Protein AF-A0A699VLS6-F1 (afdb_monomer)

Nearest PDB structures (foldseek):
  6puw-assembly1_A-2  TM=7.750E-01  e=5.965E-03  Saccharolobus solfataricus P2
  8fnp-assembly1_G  TM=4.103E-01  e=1.609E-04  Homo sapiens
  8w2r-assembly1_I  TM=4.422E-01  e=8.072E-04  Human immunodeficiency virus 1
  8fnj-assembly1_G  TM=3.842E-01  e=4.517E-04  Homo sapiens
  2x6n-assembly2_E  TM=6.188E-01  e=4.701E-02  Human spumaretrovirus

Organism: Tanacetum cinerariifolium (NCBI:txid118510)

Foldseek 3Di:
DDPDDPDDAQEDEDEPDVVCVDPVNVVVCVVSNHHYHYDDPPPCVVCVVVVVVVVVVVVVCVVDVDPCVLDDDFQFKKFADDPDPPPDDPDDDGFIWGFHAADPVDRWTFIQGPVVRDTDTHPRMDTDPVVD

Solvent-accessible surface area (backbone atoms only — not comparable to full-atom values): 8336 Å² total; per-residue (Å²): 135,84,83,80,66,98,59,85,74,52,69,48,77,45,64,69,51,70,88,74,69,38,73,69,60,49,53,50,29,59,74,74,61,29,47,79,45,68,46,67,85,91,48,62,79,78,47,44,63,60,53,50,52,51,49,52,53,52,52,47,53,65,74,46,72,72,87,55,90,86,68,75,62,75,65,38,48,27,33,50,64,75,87,66,90,79,75,58,88,92,65,76,85,67,56,54,24,32,32,71,45,69,43,95,90,51,92,25,35,29,28,38,32,68,85,82,72,41,79,45,76,46,68,54,63,47,71,56,76,89,79,116

Structure (mmCIF, N/CA/C/O backbone):
data_AF-A0A699VLS6-F1
#
_entry.id   AF-A0A699VLS6-F1
#
loop_
_atom_site.group_PDB
_atom_site.id
_atom_site.type_symbol
_atom_site.label_atom_id
_atom_site.label_alt_id
_atom_site.label_comp_id
_atom_site.label_asym_id
_atom_site.label_entity_id
_atom_site.label_seq_id
_atom_site.pdbx_PDB_ins_code
_atom_site.Cartn_x
_atom_site.Cartn_y
_atom_site.Cartn_z
_atom_site.occupancy
_atom_site.B_iso_or_equiv
_atom_site.auth_seq_id
_atom_site.auth_comp_id
_atom_site.auth_asym_id
_atom_site.auth_atom_id
_atom_site.pdbx_PDB_model_num
ATOM 1 N N . ILE A 1 1 ? 1.739 5.771 0.222 1.00 38.22 1 ILE A N 1
ATOM 2 C CA . ILE A 1 1 ? 2.858 6.351 -0.562 1.00 38.22 1 ILE A CA 1
ATOM 3 C C . ILE A 1 1 ? 2.393 6.474 -2.006 1.00 38.22 1 ILE A C 1
ATOM 5 O O . ILE A 1 1 ? 2.423 5.492 -2.736 1.00 38.22 1 ILE A O 1
ATOM 9 N N . THR A 1 2 ? 1.893 7.641 -2.402 1.00 38.22 2 THR A N 1
ATOM 10 C CA . THR A 1 2 ? 1.587 7.920 -3.811 1.00 38.22 2 THR A CA 1
ATOM 11 C C . THR A 1 2 ? 2.861 8.462 -4.439 1.00 38.22 2 THR A C 1
ATOM 13 O O . THR A 1 2 ? 3.296 9.560 -4.101 1.00 38.22 2 THR A O 1
ATOM 16 N N . VAL A 1 3 ? 3.514 7.674 -5.292 1.00 55.88 3 VAL A N 1
ATOM 17 C CA . VAL A 1 3 ? 4.697 8.141 -6.022 1.00 55.88 3 VAL A CA 1
ATOM 18 C C . VAL A 1 3 ? 4.205 8.979 -7.196 1.00 55.88 3 VAL A C 1
ATOM 20 O O . VAL A 1 3 ? 3.784 8.441 -8.217 1.00 55.88 3 VAL A O 1
ATOM 23 N N . LEU A 1 4 ? 4.218 10.302 -7.035 1.00 69.56 4 LEU A N 1
ATOM 24 C CA . LEU A 1 4 ? 3.971 11.223 -8.138 1.00 69.56 4 LEU A CA 1
ATOM 25 C C . LEU A 1 4 ? 5.212 11.244 -9.028 1.00 69.56 4 LEU A C 1
ATOM 27 O O . LEU A 1 4 ? 6.265 11.756 -8.647 1.00 69.56 4 LEU A O 1
ATOM 31 N N . LEU A 1 5 ? 5.094 10.647 -10.208 1.00 73.44 5 LEU A N 1
ATOM 32 C CA . LEU A 1 5 ? 6.136 10.724 -11.217 1.00 73.44 5 LEU A CA 1
ATOM 33 C C . LEU A 1 5 ? 6.050 12.087 -11.899 1.00 73.44 5 LEU A C 1
ATOM 35 O O . LEU A 1 5 ? 4.976 12.539 -12.282 1.00 73.44 5 LEU A O 1
ATOM 39 N N . GLN A 1 6 ? 7.198 12.744 -12.049 1.00 81.31 6 GLN A N 1
ATOM 40 C CA . GLN A 1 6 ? 7.295 14.054 -12.704 1.00 81.31 6 GLN A CA 1
ATOM 41 C C . GLN A 1 6 ? 6.989 13.990 -14.208 1.00 81.31 6 GLN A C 1
ATOM 43 O O . GLN A 1 6 ? 6.815 15.020 -14.853 1.00 81.31 6 GLN A O 1
ATOM 48 N N . SER A 1 7 ? 6.936 12.785 -14.772 1.00 82.12 7 SER A N 1
ATOM 49 C CA . SER A 1 7 ? 6.636 12.524 -16.170 1.00 82.12 7 SER A CA 1
ATOM 50 C C . SER A 1 7 ? 5.766 11.272 -16.307 1.00 82.12 7 SER A C 1
ATOM 52 O O . SER A 1 7 ? 5.846 10.367 -15.468 1.00 82.12 7 SER A O 1
ATOM 54 N N . PRO A 1 8 ? 4.925 11.201 -17.356 1.00 85.31 8 PRO A N 1
ATOM 55 C CA . PRO A 1 8 ? 4.153 10.001 -17.640 1.00 85.31 8 PRO A CA 1
ATOM 56 C C . PRO A 1 8 ? 5.091 8.823 -17.928 1.00 85.31 8 PRO A C 1
ATOM 58 O O . PRO A 1 8 ? 6.101 8.959 -18.622 1.00 85.31 8 PRO A O 1
ATOM 61 N N . VAL A 1 9 ? 4.748 7.647 -17.400 1.00 87.00 9 VAL A N 1
ATOM 62 C CA . VAL A 1 9 ? 5.460 6.404 -17.716 1.00 87.00 9 VAL A CA 1
ATOM 63 C C . VAL A 1 9 ? 5.044 5.957 -19.105 1.00 87.00 9 VAL A C 1
ATOM 65 O O . VAL A 1 9 ? 3.874 5.695 -19.338 1.00 87.00 9 VAL A O 1
ATOM 68 N N . ILE A 1 10 ? 6.008 5.850 -20.016 1.00 90.81 10 ILE A N 1
ATOM 69 C CA . ILE A 1 10 ? 5.753 5.447 -21.408 1.00 90.81 10 ILE A CA 1
ATOM 70 C C . ILE A 1 10 ? 6.139 3.979 -21.625 1.00 90.81 10 ILE A C 1
ATOM 72 O O . ILE A 1 10 ? 5.502 3.266 -22.394 1.00 90.81 10 ILE A O 1
ATOM 76 N N . ILE A 1 11 ? 7.190 3.510 -20.945 1.00 90.88 11 ILE A N 1
ATOM 77 C CA . ILE A 1 11 ? 7.734 2.162 -21.115 1.00 90.88 11 ILE A CA 1
ATOM 78 C C . ILE A 1 11 ? 8.009 1.555 -19.745 1.00 90.88 11 ILE A C 1
ATOM 80 O O . ILE A 1 11 ? 8.729 2.145 -18.937 1.00 90.88 11 ILE A O 1
ATOM 84 N N . ILE A 1 12 ? 7.499 0.347 -19.520 1.00 89.50 12 ILE A N 1
ATOM 85 C CA . ILE A 1 12 ? 7.863 -0.491 -18.376 1.00 89.50 12 ILE A CA 1
ATOM 86 C C . ILE A 1 12 ? 8.651 -1.684 -18.903 1.00 89.50 12 ILE A C 1
ATOM 88 O O . ILE A 1 12 ? 8.203 -2.386 -19.808 1.00 89.50 12 ILE A O 1
ATOM 92 N N . ARG A 1 13 ? 9.833 -1.9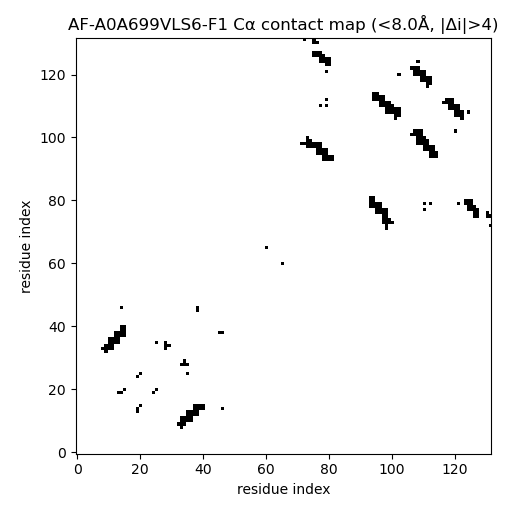17 -18.327 1.00 88.31 13 ARG A N 1
ATOM 93 C CA . ARG A 1 13 ? 10.622 -3.124 -18.579 1.00 88.31 13 ARG A CA 1
ATOM 94 C C . ARG A 1 13 ? 10.580 -4.019 -17.353 1.00 88.31 13 ARG A C 1
ATOM 96 O O . ARG A 1 13 ? 10.956 -3.564 -16.276 1.00 88.31 13 ARG A O 1
ATOM 103 N N . THR A 1 14 ? 10.152 -5.262 -17.524 1.00 87.38 14 THR A N 1
ATOM 104 C CA . THR A 1 14 ? 10.218 -6.286 -16.473 1.00 87.38 14 THR A CA 1
ATOM 105 C C . THR A 1 14 ? 11.125 -7.417 -16.916 1.00 87.38 14 THR A C 1
ATOM 107 O O . THR A 1 14 ? 11.447 -7.556 -18.101 1.00 87.38 14 THR A O 1
ATOM 110 N N . ASP A 1 15 ? 11.514 -8.253 -15.964 1.00 84.62 15 ASP A N 1
ATOM 111 C CA . ASP A 1 15 ? 12.061 -9.548 -16.319 1.00 84.62 15 ASP A CA 1
ATOM 112 C C . ASP A 1 15 ? 10.962 -10.466 -16.888 1.00 84.62 15 ASP A C 1
ATOM 114 O O . ASP A 1 15 ? 9.797 -10.079 -17.046 1.00 84.62 15 ASP A O 1
ATOM 118 N N . ASN A 1 16 ? 11.350 -11.688 -17.247 1.00 83.12 16 ASN A N 1
ATOM 119 C CA . ASN A 1 16 ? 10.439 -12.680 -17.809 1.00 83.12 16 ASN A CA 1
ATOM 120 C C . ASN A 1 16 ? 9.690 -13.493 -16.730 1.00 83.12 16 ASN A C 1
ATOM 122 O O . ASN A 1 16 ? 9.234 -14.606 -17.034 1.00 83.12 16 ASN A O 1
ATOM 126 N N . GLY A 1 17 ? 9.615 -12.978 -15.494 1.00 82.06 17 GLY A N 1
ATOM 127 C CA . GLY A 1 17 ? 8.884 -13.573 -14.378 1.00 82.06 17 GLY A CA 1
ATOM 128 C C . GLY A 1 17 ? 7.418 -13.817 -14.730 1.00 82.06 17 GLY A C 1
ATOM 129 O O . GLY A 1 17 ? 6.790 -13.056 -15.472 1.00 82.06 17 GLY A O 1
ATOM 130 N N . THR A 1 18 ? 6.863 -14.930 -14.256 1.00 86.81 18 THR A N 1
ATOM 131 C CA . THR A 1 18 ? 5.485 -15.335 -14.578 1.00 86.81 18 THR A CA 1
ATOM 132 C C . THR A 1 18 ? 4.443 -14.392 -13.984 1.00 86.81 18 THR A C 1
ATOM 134 O O . THR A 1 18 ? 3.375 -14.224 -14.566 1.00 86.81 18 THR A O 1
ATOM 137 N N . GLU A 1 19 ? 4.770 -13.722 -12.882 1.00 85.38 19 GLU A N 1
ATOM 138 C CA . GLU A 1 19 ? 3.964 -12.681 -12.245 1.00 85.38 19 GLU A CA 1
ATOM 139 C C . GLU A 1 19 ? 3.713 -11.475 -13.166 1.00 85.38 19 GLU A C 1
ATOM 141 O O . GLU A 1 19 ? 2.667 -10.834 -13.076 1.00 8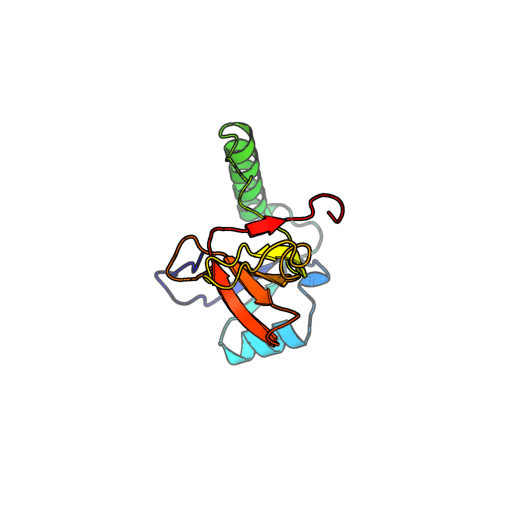5.38 19 GLU A O 1
ATOM 146 N N . PHE A 1 20 ? 4.620 -11.216 -14.114 1.00 85.56 20 PHE A N 1
ATOM 147 C CA . PHE A 1 20 ? 4.480 -10.154 -15.113 1.00 85.56 20 PHE A CA 1
ATOM 148 C C . PHE A 1 20 ? 3.842 -10.649 -16.419 1.00 85.56 20 PHE A C 1
ATOM 150 O O . PHE A 1 20 ? 3.537 -9.847 -17.301 1.00 85.56 20 PHE A O 1
ATOM 157 N N . LYS A 1 21 ? 3.591 -11.959 -16.554 1.00 85.31 21 LYS A N 1
ATOM 158 C CA . LYS A 1 21 ? 2.914 -12.579 -17.706 1.00 85.31 21 LYS A CA 1
ATOM 159 C C . LYS A 1 21 ? 1.422 -12.740 -17.443 1.00 85.31 21 LYS A C 1
ATOM 161 O O . LYS A 1 21 ? 0.893 -13.848 -17.427 1.00 85.31 21 LYS A O 1
ATOM 166 N N . ASN A 1 22 ? 0.735 -11.622 -17.241 1.00 86.62 22 ASN A N 1
ATOM 167 C CA . ASN A 1 22 ? -0.698 -11.613 -16.970 1.00 86.62 22 ASN A CA 1
ATOM 168 C C . ASN A 1 22 ? -1.457 -10.851 -18.067 1.00 86.62 22 ASN A C 1
ATOM 170 O O . ASN A 1 22 ? -1.139 -9.703 -18.376 1.00 86.62 22 ASN A O 1
ATOM 174 N N . GLN A 1 23 ? -2.489 -11.481 -18.637 1.00 89.56 23 GLN A N 1
ATOM 175 C CA . GLN A 1 23 ? -3.314 -10.878 -19.686 1.00 89.56 23 GLN A CA 1
ATOM 176 C C . GLN A 1 23 ? -4.039 -9.611 -19.207 1.00 89.56 23 GLN A C 1
ATOM 178 O O . GLN A 1 23 ? -4.133 -8.645 -19.957 1.00 89.56 23 GLN A O 1
ATOM 183 N N . VAL A 1 24 ? -4.508 -9.587 -17.956 1.00 93.19 24 VAL A N 1
ATOM 184 C CA . VAL A 1 24 ? -5.148 -8.413 -17.339 1.00 93.19 24 VAL A CA 1
ATOM 185 C C . VAL A 1 24 ? -4.162 -7.251 -17.258 1.00 93.19 24 VAL A C 1
ATOM 187 O O . VAL A 1 24 ? -4.498 -6.120 -17.598 1.00 93.19 24 VAL A O 1
ATOM 190 N N . LEU A 1 25 ? -2.923 -7.542 -16.862 1.00 90.62 25 LEU A N 1
ATOM 191 C CA . LEU A 1 25 ? -1.854 -6.553 -16.739 1.00 90.62 25 LEU A CA 1
ATOM 192 C C . LEU A 1 25 ? -1.463 -5.979 -18.108 1.00 90.62 25 LEU A C 1
ATOM 194 O O . LEU A 1 25 ? -1.288 -4.771 -18.242 1.00 90.62 25 LEU A O 1
ATOM 198 N N . LYS A 1 26 ? -1.423 -6.830 -19.139 1.00 90.69 26 LYS A N 1
ATOM 199 C CA . LYS A 1 26 ? -1.214 -6.403 -20.526 1.00 90.69 26 LYS A CA 1
ATOM 200 C C . LYS A 1 26 ? -2.321 -5.461 -21.008 1.00 90.69 26 LYS A C 1
ATOM 202 O O . LYS A 1 26 ? -2.018 -4.373 -21.482 1.00 90.69 26 LYS A O 1
ATOM 207 N N . VAL A 1 27 ? -3.588 -5.848 -20.834 1.00 94.25 27 VAL A N 1
ATOM 208 C CA . VAL A 1 27 ? -4.744 -5.020 -21.228 1.00 94.25 27 VAL A CA 1
ATOM 209 C C . VAL A 1 27 ? -4.726 -3.670 -20.510 1.00 94.25 27 VAL A C 1
ATOM 211 O O . VAL A 1 27 ? -5.001 -2.643 -21.124 1.00 94.25 27 VAL A O 1
ATOM 214 N N . TYR A 1 28 ? -4.372 -3.657 -19.224 1.00 93.62 28 TYR A N 1
ATOM 215 C CA . TYR A 1 28 ? -4.229 -2.421 -18.462 1.00 93.62 28 TYR A CA 1
ATOM 216 C C . TYR A 1 28 ? -3.144 -1.507 -19.046 1.00 93.62 28 TYR A C 1
ATOM 218 O O . TYR A 1 28 ? -3.392 -0.321 -19.254 1.00 93.62 28 TYR A O 1
ATOM 226 N N . PHE A 1 29 ? -1.958 -2.041 -19.344 1.00 93.56 29 PHE A N 1
ATOM 227 C CA . PHE A 1 29 ? -0.887 -1.248 -19.944 1.00 93.56 29 PHE A CA 1
ATOM 228 C C . PHE A 1 29 ? -1.264 -0.706 -21.323 1.00 93.56 29 PHE A C 1
ATOM 230 O O . PHE A 1 29 ? -1.063 0.484 -21.562 1.00 93.56 29 PHE A O 1
ATOM 237 N N . ASP A 1 30 ? -1.899 -1.517 -22.170 1.00 92.25 30 ASP A N 1
ATOM 238 C CA . ASP A 1 30 ? -2.390 -1.080 -23.481 1.00 92.25 30 ASP A CA 1
ATOM 239 C C . ASP A 1 30 ? -3.423 0.057 -23.343 1.00 92.25 30 ASP A C 1
ATOM 241 O O . ASP A 1 30 ? -3.345 1.058 -24.056 1.00 92.25 30 ASP A O 1
ATOM 245 N N . TYR A 1 31 ? -4.348 -0.049 -22.382 1.00 93.94 31 TYR A N 1
ATOM 246 C CA . TYR A 1 31 ? -5.363 0.975 -22.103 1.00 93.94 31 TYR A CA 1
ATOM 247 C C . TYR A 1 31 ? -4.760 2.306 -21.632 1.00 93.94 31 TYR A C 1
ATOM 249 O O . TYR A 1 31 ? -5.211 3.374 -22.044 1.00 93.94 31 TYR A O 1
ATOM 257 N N . VAL A 1 32 ? -3.733 2.254 -20.780 1.00 92.19 32 VAL A N 1
ATOM 258 C CA . VAL A 1 32 ? -3.055 3.452 -20.252 1.00 92.19 32 VAL A CA 1
ATOM 259 C C . VAL A 1 32 ? -2.004 3.995 -21.239 1.00 92.19 32 VAL A C 1
ATOM 261 O O . VAL A 1 32 ? -1.445 5.069 -21.022 1.00 92.19 32 VAL A O 1
ATOM 264 N N . GLY A 1 33 ? -1.741 3.294 -22.348 1.00 92.38 33 GLY A N 1
ATOM 265 C CA . GLY A 1 33 ? -0.741 3.687 -23.347 1.00 92.38 33 GLY A CA 1
ATOM 266 C C . GLY A 1 33 ? 0.704 3.404 -22.920 1.00 92.38 33 GLY A C 1
ATOM 267 O O . GLY A 1 33 ? 1.636 4.041 -23.414 1.00 92.38 33 GLY A O 1
ATOM 268 N N . ILE A 1 34 ? 0.903 2.462 -21.997 1.00 94.69 34 ILE A N 1
ATOM 269 C CA . ILE A 1 34 ? 2.216 2.034 -21.512 1.00 94.69 34 ILE A CA 1
ATOM 270 C C . ILE A 1 34 ? 2.700 0.854 -22.353 1.00 94.69 34 ILE A C 1
ATOM 272 O O . ILE A 1 34 ? 2.059 -0.189 -22.424 1.00 94.69 34 ILE A O 1
ATOM 276 N N . SER A 1 35 ? 3.889 0.971 -22.937 1.00 92.81 35 SER A N 1
ATOM 277 C CA . SER A 1 35 ? 4.534 -0.149 -23.623 1.00 92.81 35 SER A CA 1
ATOM 278 C C . SER A 1 35 ? 5.245 -1.063 -22.625 1.00 92.81 35 SER A C 1
ATOM 280 O O . SER A 1 35 ? 6.217 -0.658 -21.981 1.00 92.81 35 SER A O 1
ATOM 282 N N . HIS A 1 36 ? 4.808 -2.316 -22.521 1.00 91.19 36 HIS A N 1
ATOM 283 C CA . HIS A 1 36 ? 5.468 -3.326 -21.690 1.00 91.19 36 HIS A CA 1
ATOM 284 C C . HIS A 1 36 ? 6.495 -4.123 -22.495 1.00 91.19 36 HIS A C 1
ATOM 286 O O . HIS A 1 36 ? 6.176 -4.720 -23.520 1.00 91.19 36 HIS A O 1
ATOM 292 N N . GLN A 1 37 ? 7.743 -4.129 -22.032 1.00 89.06 37 GLN A N 1
ATOM 293 C CA . GLN A 1 37 ? 8.837 -4.898 -22.623 1.00 89.06 37 GLN A CA 1
ATOM 294 C C . GLN A 1 37 ? 9.350 -5.920 -21.608 1.00 89.06 37 GLN A C 1
ATOM 296 O O . GLN A 1 37 ? 9.533 -5.600 -20.434 1.00 89.06 37 GLN A O 1
ATOM 301 N N . MET A 1 38 ? 9.630 -7.136 -22.068 1.00 84.88 38 MET A N 1
ATOM 302 C CA . MET A 1 38 ? 10.208 -8.189 -21.235 1.00 84.88 38 MET A CA 1
ATOM 303 C C . MET A 1 38 ? 11.662 -8.437 -21.619 1.00 84.88 38 MET A C 1
ATOM 305 O O . MET A 1 38 ? 11.989 -8.522 -22.806 1.00 84.88 38 MET A O 1
ATOM 309 N N . SER A 1 39 ? 12.534 -8.556 -20.619 1.00 80.06 39 SER A N 1
ATOM 310 C CA . SER A 1 39 ? 13.914 -8.983 -20.842 1.00 80.06 39 SER A CA 1
ATOM 311 C C . SER A 1 39 ? 13.957 -10.453 -21.264 1.00 80.06 39 SER A C 1
ATOM 313 O O . SER A 1 39 ? 13.098 -11.258 -20.891 1.00 80.06 39 SER A O 1
ATOM 315 N N . TYR A 1 40 ? 14.997 -10.840 -21.999 1.00 70.50 40 TYR A N 1
ATOM 316 C CA . TYR A 1 40 ? 15.225 -12.255 -22.272 1.00 70.50 40 TYR A CA 1
ATOM 317 C C . TYR A 1 40 ? 15.622 -12.992 -20.981 1.00 70.50 40 TYR A C 1
ATOM 319 O O . TYR A 1 40 ? 16.139 -12.410 -20.022 1.00 70.50 40 TYR A O 1
ATOM 327 N N . VAL A 1 41 ? 15.357 -14.297 -20.933 1.00 61.38 41 VAL A N 1
ATOM 328 C CA . VAL A 1 41 ? 15.730 -15.139 -19.790 1.00 61.38 41 VAL A CA 1
ATOM 329 C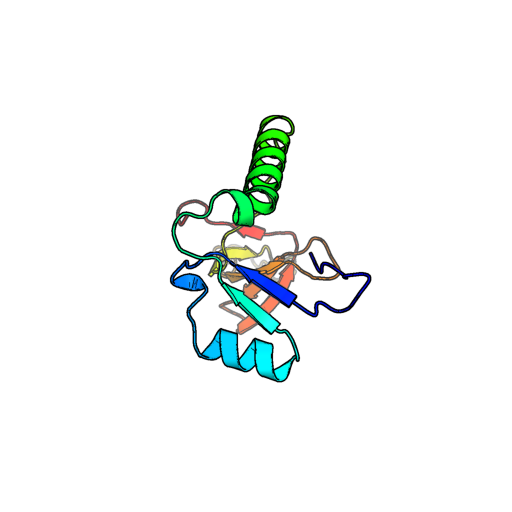 C . VAL A 1 41 ? 17.257 -15.165 -19.681 1.00 61.38 41 VAL A C 1
ATOM 331 O O . VAL A 1 41 ? 17.934 -15.469 -20.657 1.00 61.38 41 VAL A O 1
ATOM 334 N N . ARG A 1 42 ? 17.806 -14.879 -18.491 1.00 56.44 42 ARG A N 1
ATOM 335 C CA . ARG A 1 42 ? 19.260 -14.851 -18.220 1.00 56.44 42 ARG A CA 1
ATOM 336 C C . ARG A 1 42 ? 20.041 -13.772 -18.990 1.00 56.44 42 ARG A C 1
ATOM 338 O O . ARG A 1 42 ? 21.167 -14.020 -19.415 1.00 56.44 42 ARG A O 1
ATOM 345 N N . THR A 1 43 ? 19.510 -12.553 -19.091 1.00 60.56 43 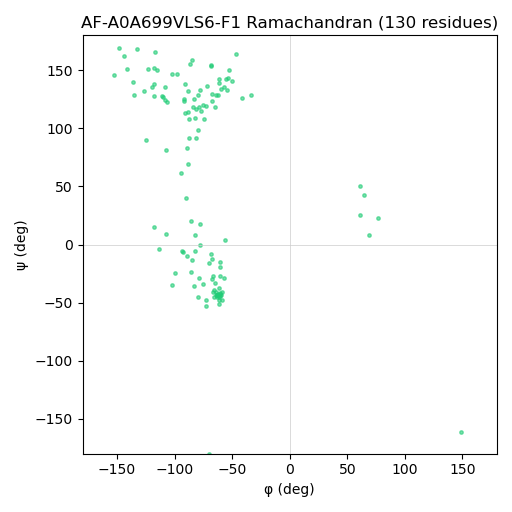THR A N 1
ATOM 346 C CA . THR A 1 43 ? 20.308 -11.353 -19.425 1.00 60.56 43 THR A CA 1
ATOM 347 C C . THR A 1 43 ? 20.483 -10.449 -18.194 1.00 60.56 43 THR A C 1
ATOM 349 O O . THR A 1 43 ? 19.758 -9.459 -18.058 1.00 60.56 43 THR A O 1
ATOM 352 N N . PRO A 1 44 ? 21.436 -10.746 -17.283 1.00 57.50 44 PRO A N 1
ATOM 353 C CA . PRO A 1 44 ? 21.655 -9.971 -16.056 1.00 57.50 44 PRO A CA 1
ATOM 354 C C . PRO A 1 44 ? 21.940 -8.491 -16.325 1.00 57.50 44 PRO A C 1
ATOM 356 O O . PRO A 1 44 ? 21.607 -7.630 -15.519 1.00 57.50 44 PRO A O 1
ATOM 359 N N . GLN A 1 45 ? 22.525 -8.164 -17.482 1.00 63.00 45 GLN A N 1
ATOM 360 C CA . GLN A 1 45 ? 22.875 -6.787 -17.833 1.00 63.00 45 GLN A CA 1
ATOM 361 C C . GLN A 1 45 ? 21.635 -5.892 -17.977 1.00 63.00 45 GLN A C 1
ATOM 363 O O . GLN A 1 45 ? 21.699 -4.715 -17.627 1.00 63.00 45 GLN A O 1
ATOM 368 N N . GLN A 1 46 ? 20.506 -6.442 -18.447 1.00 63.53 46 GLN A N 1
ATOM 369 C CA . GLN A 1 46 ? 19.257 -5.688 -18.616 1.00 63.53 46 GLN A CA 1
ATOM 370 C C . GLN A 1 46 ? 18.560 -5.423 -17.272 1.00 63.53 46 GLN A C 1
ATOM 372 O O . GLN A 1 46 ? 18.019 -4.337 -17.072 1.00 63.53 46 GLN A O 1
ATOM 377 N N . ASN A 1 47 ? 18.664 -6.355 -16.321 1.00 71.00 47 ASN A N 1
ATOM 378 C CA . ASN A 1 47 ? 18.103 -6.203 -14.972 1.00 71.00 47 ASN A CA 1
ATOM 379 C C . ASN A 1 47 ? 19.073 -5.552 -13.980 1.00 71.00 47 ASN A C 1
ATOM 381 O O . ASN A 1 47 ? 18.668 -5.142 -12.893 1.00 71.00 47 ASN A O 1
ATOM 385 N N . GLY A 1 48 ? 20.340 -5.379 -14.358 1.00 77.69 48 GLY A N 1
ATOM 386 C CA . GLY A 1 48 ? 21.398 -4.917 -13.465 1.00 77.69 48 GLY A CA 1
ATOM 387 C C . GLY A 1 48 ? 21.170 -3.527 -12.864 1.00 77.69 48 GLY A C 1
ATOM 388 O O . GLY A 1 48 ? 21.783 -3.193 -11.853 1.00 77.69 48 GLY A O 1
ATOM 389 N N . VAL A 1 49 ? 20.306 -2.682 -13.442 1.00 82.12 49 VAL A N 1
ATOM 390 C CA . VAL A 1 49 ? 19.896 -1.415 -12.802 1.00 82.12 49 VAL A CA 1
ATOM 391 C C . VAL A 1 49 ? 18.949 -1.676 -11.631 1.00 82.12 49 VAL A C 1
ATOM 393 O O . VAL A 1 49 ? 19.172 -1.139 -10.546 1.00 82.12 49 VAL A O 1
ATOM 396 N N . VAL A 1 50 ? 17.927 -2.510 -11.835 1.00 83.25 50 VAL A N 1
ATOM 397 C CA . VAL A 1 50 ? 16.948 -2.869 -10.799 1.00 83.25 50 VAL A CA 1
ATOM 398 C C . VAL A 1 50 ? 17.630 -3.657 -9.687 1.00 83.25 50 VAL A C 1
ATOM 400 O O . VAL A 1 50 ? 17.474 -3.310 -8.523 1.00 83.25 50 VAL A O 1
ATOM 403 N N . GLU A 1 51 ? 18.465 -4.639 -10.029 1.00 84.00 51 GLU A N 1
ATOM 404 C CA . GLU A 1 51 ? 19.204 -5.442 -9.047 1.00 84.00 51 GLU A CA 1
ATOM 405 C C . GLU A 1 51 ? 20.142 -4.591 -8.182 1.00 84.00 51 GLU A C 1
ATOM 407 O O . GLU A 1 51 ? 20.165 -4.745 -6.959 1.00 84.00 51 GLU A O 1
ATOM 412 N N . ARG A 1 52 ? 20.894 -3.656 -8.788 1.00 89.12 52 ARG A N 1
ATOM 413 C CA . ARG A 1 52 ? 21.759 -2.732 -8.035 1.00 89.12 52 ARG A CA 1
ATOM 414 C C . ARG A 1 52 ? 20.947 -1.825 -7.120 1.00 89.12 52 ARG A C 1
ATOM 416 O O . ARG A 1 52 ? 21.308 -1.684 -5.957 1.00 89.12 52 ARG 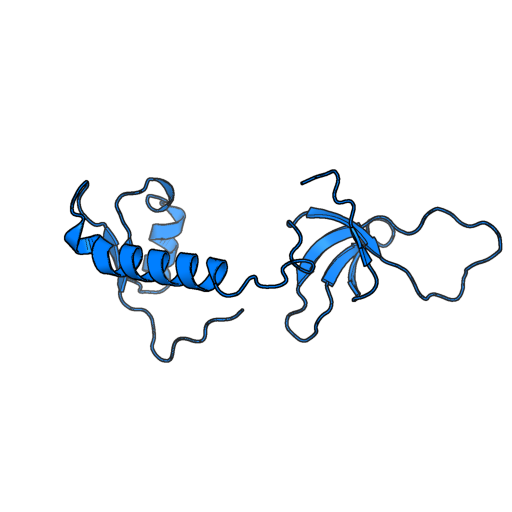A O 1
ATOM 423 N N . ARG A 1 53 ? 19.841 -1.252 -7.611 1.00 87.56 53 ARG A N 1
ATOM 424 C CA . ARG A 1 53 ? 18.962 -0.409 -6.784 1.00 87.56 53 ARG A CA 1
ATOM 425 C C . ARG A 1 53 ? 18.336 -1.196 -5.636 1.00 87.56 53 ARG A C 1
ATOM 427 O O . ARG A 1 53 ? 18.368 -0.712 -4.511 1.00 87.56 53 ARG A O 1
ATOM 434 N N . ASN A 1 54 ? 17.852 -2.412 -5.886 1.00 86.94 54 ASN A N 1
ATOM 435 C CA . ASN A 1 54 ? 17.339 -3.289 -4.833 1.00 86.94 54 ASN A CA 1
ATOM 436 C C . ASN A 1 54 ? 18.413 -3.597 -3.791 1.00 86.94 54 ASN A C 1
ATOM 438 O O . ASN A 1 54 ? 18.136 -3.504 -2.601 1.00 86.94 54 ASN A O 1
ATOM 442 N N . ARG A 1 55 ? 19.649 -3.898 -4.207 1.00 89.06 55 ARG A N 1
ATOM 443 C CA . ARG A 1 55 ? 20.756 -4.118 -3.268 1.00 89.06 55 ARG A CA 1
ATOM 444 C C . ARG A 1 55 ? 21.007 -2.897 -2.386 1.00 89.06 55 ARG A C 1
ATOM 446 O O . ARG A 1 55 ? 21.066 -3.050 -1.173 1.00 89.06 55 ARG A O 1
ATOM 453 N N . THR A 1 56 ? 21.078 -1.700 -2.970 1.00 89.25 56 THR A N 1
ATOM 454 C CA . THR A 1 56 ? 21.235 -0.454 -2.205 1.00 89.25 56 THR A CA 1
ATOM 455 C C . THR A 1 56 ? 20.077 -0.230 -1.233 1.00 89.25 56 THR A C 1
ATOM 457 O O . THR A 1 56 ? 20.318 0.148 -0.092 1.00 89.25 56 THR A O 1
ATOM 460 N N . LEU A 1 57 ? 18.831 -0.495 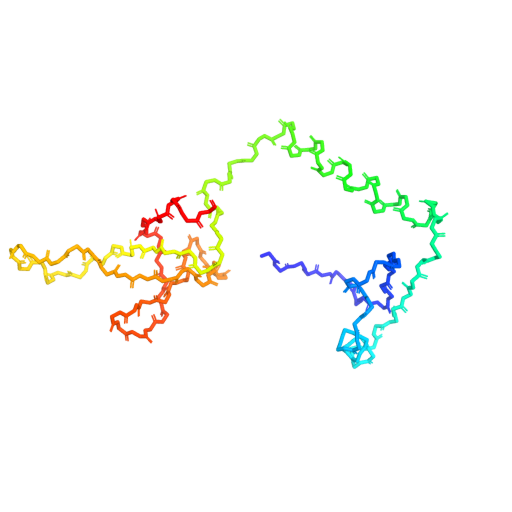-1.640 1.00 86.19 57 LEU A N 1
ATOM 461 C CA . LEU A 1 57 ? 17.665 -0.385 -0.754 1.00 86.19 57 LEU A CA 1
ATOM 462 C C . LEU A 1 57 ? 17.745 -1.373 0.417 1.00 86.19 57 LEU A C 1
ATOM 464 O O . LEU A 1 57 ? 17.498 -0.992 1.558 1.00 86.19 57 LEU A O 1
ATOM 468 N N . VAL A 1 58 ? 18.139 -2.619 0.150 1.00 87.19 58 VAL A N 1
ATOM 469 C CA . VAL A 1 58 ? 18.327 -3.652 1.179 1.00 87.19 58 VAL A CA 1
ATOM 470 C C . VAL A 1 58 ? 19.455 -3.273 2.141 1.00 87.19 58 VAL A C 1
ATOM 472 O O . VAL A 1 58 ? 19.302 -3.416 3.349 1.00 87.19 58 VAL A O 1
ATOM 475 N N . GLU A 1 59 ? 20.584 -2.777 1.638 1.00 88.00 59 GLU A N 1
ATOM 476 C CA . GLU A 1 59 ? 21.714 -2.334 2.465 1.00 88.00 59 GLU A CA 1
ATOM 477 C C . GLU A 1 59 ? 21.363 -1.098 3.304 1.00 88.00 59 GLU A C 1
ATOM 479 O O . GLU A 1 59 ? 21.690 -1.044 4.494 1.00 88.00 59 GLU A O 1
ATOM 484 N N . ALA A 1 60 ? 20.630 -0.140 2.729 1.00 85.56 60 ALA A N 1
ATOM 485 C CA . ALA A 1 60 ? 20.115 1.017 3.452 1.00 85.56 60 ALA A CA 1
ATOM 486 C C . ALA A 1 60 ? 19.167 0.592 4.582 1.00 85.56 60 ALA A C 1
ATOM 488 O O . ALA A 1 60 ? 19.342 1.048 5.707 1.00 85.56 60 ALA A O 1
ATOM 489 N N . ALA A 1 61 ? 18.239 -0.334 4.322 1.00 82.50 61 ALA A N 1
ATOM 490 C CA . ALA A 1 61 ? 17.322 -0.885 5.326 1.00 82.50 61 ALA A CA 1
ATOM 491 C C . ALA A 1 61 ? 18.000 -1.795 6.371 1.00 82.50 61 ALA A C 1
ATOM 493 O O . ALA A 1 61 ? 17.410 -2.096 7.406 1.00 82.50 61 ALA A O 1
ATOM 494 N N . ARG A 1 62 ? 19.225 -2.272 6.112 1.00 82.25 62 ARG A N 1
ATOM 495 C CA . ARG A 1 62 ? 20.054 -2.958 7.120 1.00 82.25 62 ARG A CA 1
ATOM 496 C C . ARG A 1 62 ? 20.816 -1.974 8.001 1.00 82.25 62 ARG A C 1
ATOM 498 O O . ARG A 1 62 ? 21.019 -2.250 9.177 1.00 82.25 62 ARG A O 1
ATOM 505 N N . THR A 1 63 ? 21.261 -0.860 7.424 1.00 81.38 63 THR A N 1
ATOM 506 C CA . THR A 1 63 ? 22.068 0.160 8.113 1.00 81.38 63 THR A CA 1
ATOM 507 C C . THR A 1 63 ? 21.189 1.064 8.970 1.00 81.38 63 THR A C 1
ATOM 509 O O . THR A 1 63 ? 21.483 1.339 10.129 1.00 81.38 63 THR A O 1
ATOM 512 N N . ILE A 1 64 ? 20.077 1.503 8.393 1.00 78.25 64 ILE A N 1
ATOM 513 C CA . ILE A 1 64 ? 18.984 2.172 9.076 1.00 78.25 64 ILE A CA 1
ATOM 514 C C . ILE A 1 64 ? 18.058 1.032 9.461 1.00 78.25 64 ILE A C 1
ATOM 516 O O . ILE A 1 64 ? 17.529 0.401 8.563 1.00 78.25 64 ILE A O 1
ATOM 520 N N . LYS A 1 65 ? 17.879 0.718 10.745 1.00 74.75 65 LYS A N 1
ATOM 521 C CA . LYS A 1 65 ? 16.816 -0.200 11.176 1.00 74.75 65 LYS A CA 1
ATOM 522 C C . LYS A 1 65 ? 15.528 0.628 11.239 1.00 74.75 65 LYS A C 1
ATOM 524 O O . LYS A 1 65 ? 15.329 1.277 12.268 1.00 74.75 65 LYS A O 1
ATOM 529 N N . PRO A 1 66 ? 14.708 0.717 10.167 1.00 72.06 66 PRO A N 1
ATOM 530 C CA . PRO A 1 66 ? 13.471 1.472 10.248 1.00 72.06 66 PRO A CA 1
ATOM 531 C C . PRO A 1 66 ? 12.614 0.850 11.344 1.00 72.06 66 PRO A C 1
ATOM 533 O O . PRO A 1 66 ? 12.476 -0.373 11.415 1.00 72.06 66 PRO A O 1
ATOM 536 N N . ASP A 1 67 ? 12.053 1.690 12.207 1.00 79.31 67 ASP A N 1
ATOM 537 C CA . ASP A 1 67 ? 10.948 1.240 13.033 1.00 79.31 67 ASP A CA 1
ATOM 538 C C . ASP A 1 67 ? 9.785 0.924 12.087 1.00 79.31 67 ASP A C 1
ATOM 540 O O . ASP A 1 67 ? 9.357 1.777 11.311 1.00 79.31 67 ASP A O 1
ATOM 544 N N . ILE A 1 68 ? 9.360 -0.334 12.084 1.00 82.44 68 ILE A N 1
ATOM 545 C CA . ILE A 1 68 ? 8.271 -0.861 11.257 1.00 82.44 68 ILE A CA 1
ATOM 546 C C . ILE A 1 68 ? 7.129 -1.385 12.129 1.00 82.44 68 ILE A C 1
ATOM 548 O O . ILE A 1 68 ? 6.252 -2.080 11.630 1.00 82.44 68 ILE A O 1
ATOM 552 N N . SER A 1 69 ? 7.115 -1.039 13.421 1.00 82.44 69 SER A N 1
ATOM 553 C CA . SER A 1 69 ? 6.075 -1.443 14.381 1.00 82.44 69 SER A CA 1
ATOM 554 C C . SER A 1 69 ? 4.663 -0.956 14.023 1.00 82.44 69 SER A C 1
ATOM 556 O O . SER A 1 69 ? 3.677 -1.452 14.562 1.00 82.44 69 SER A O 1
ATOM 558 N N . TYR A 1 70 ? 4.550 0.003 13.102 1.00 81.31 70 TYR A N 1
ATOM 559 C CA . TYR A 1 70 ? 3.280 0.498 12.570 1.00 81.31 70 TYR A CA 1
ATOM 560 C C . TYR A 1 70 ? 2.820 -0.224 11.293 1.00 81.31 70 TYR A C 1
ATOM 562 O O . TYR A 1 70 ? 1.730 0.068 10.802 1.00 81.31 70 TYR A O 1
ATOM 570 N N . LEU A 1 71 ? 3.632 -1.121 10.715 1.00 86.44 71 LEU A N 1
ATOM 571 C CA . LEU A 1 71 ? 3.255 -1.878 9.523 1.00 86.44 71 LEU A CA 1
ATOM 572 C C . LEU A 1 71 ? 2.535 -3.173 9.911 1.00 86.44 71 LEU A C 1
ATOM 574 O O . LEU A 1 71 ? 3.144 -4.093 10.445 1.00 86.44 71 LEU A O 1
ATOM 578 N N . TYR A 1 72 ? 1.254 -3.259 9.557 1.00 89.00 72 TYR A N 1
ATOM 579 C CA . TYR A 1 72 ? 0.416 -4.442 9.748 1.00 89.00 72 TYR A CA 1
ATOM 580 C C . TYR A 1 72 ? -0.030 -5.040 8.410 1.00 89.00 72 TYR A C 1
ATOM 582 O O . TYR A 1 72 ? -0.174 -4.335 7.403 1.00 89.00 72 TYR A O 1
ATOM 590 N N . VAL A 1 73 ? -0.239 -6.359 8.407 1.00 89.31 73 VAL A N 1
ATOM 591 C CA . VAL A 1 73 ? -0.736 -7.121 7.253 1.00 89.31 73 VAL A CA 1
ATOM 592 C C . VAL A 1 73 ? -2.214 -6.802 7.034 1.00 89.31 73 VAL A C 1
ATOM 594 O O . VAL A 1 73 ? -2.987 -6.743 7.988 1.00 89.31 73 VAL A O 1
ATOM 597 N N . PHE A 1 74 ? -2.617 -6.584 5.780 1.00 91.25 74 PHE A N 1
ATOM 598 C CA . PHE A 1 74 ? -4.030 -6.427 5.420 1.00 91.25 74 PHE A CA 1
ATOM 599 C C . PHE A 1 74 ? -4.857 -7.614 5.922 1.00 91.25 74 PHE A C 1
ATOM 601 O O . PHE A 1 74 ? -4.390 -8.747 5.892 1.00 91.25 74 PHE A O 1
ATOM 608 N N . ASP A 1 75 ? -6.083 -7.339 6.359 1.00 92.56 75 ASP A N 1
ATOM 609 C CA . ASP A 1 75 ? -7.003 -8.298 6.982 1.00 92.56 75 ASP A CA 1
ATOM 610 C C . ASP A 1 75 ? -6.578 -8.800 8.377 1.00 92.56 75 ASP A C 1
ATOM 612 O O . ASP A 1 75 ? -7.236 -9.663 8.956 1.00 92.56 75 ASP A O 1
ATOM 616 N N . ALA A 1 76 ? -5.529 -8.220 8.978 1.00 92.50 76 ALA A N 1
ATOM 617 C CA . ALA A 1 76 ? -5.170 -8.516 10.363 1.00 92.50 76 ALA A CA 1
ATOM 618 C C . ALA A 1 76 ? -6.338 -8.222 11.318 1.00 92.50 76 ALA A C 1
ATOM 620 O O . ALA A 1 76 ? -6.982 -7.165 11.243 1.00 92.50 76 ALA A O 1
ATOM 621 N N . LEU A 1 77 ? -6.577 -9.156 12.241 1.00 92.81 77 LEU A N 1
ATOM 622 C CA . LEU A 1 77 ? -7.568 -9.006 13.297 1.00 92.81 77 LEU A CA 1
ATOM 623 C C . LEU A 1 77 ? -7.118 -7.907 14.261 1.00 92.81 77 LEU A C 1
ATOM 625 O O . LEU A 1 77 ? -5.988 -7.912 14.757 1.00 92.81 77 LEU A O 1
ATOM 629 N N . CYS A 1 78 ? -8.004 -6.960 14.540 1.00 92.06 78 CYS A N 1
ATOM 630 C CA . CYS A 1 78 ? -7.683 -5.837 15.402 1.00 92.06 78 CYS A CA 1
ATOM 631 C C . CYS A 1 78 ? -8.869 -5.405 16.262 1.00 92.06 78 CYS A C 1
ATOM 633 O O . CYS A 1 78 ? -10.025 -5.736 16.003 1.00 92.06 78 CYS A O 1
ATOM 635 N N . TYR A 1 79 ? -8.561 -4.662 17.316 1.00 90.69 79 TYR A N 1
ATOM 636 C CA . TYR A 1 79 ? -9.502 -4.218 18.329 1.00 90.69 79 TYR A CA 1
ATOM 637 C C . TYR A 1 79 ? -9.404 -2.695 18.431 1.00 90.69 79 TYR A C 1
ATOM 639 O O . TYR A 1 79 ? -8.550 -2.182 19.166 1.00 90.69 79 TYR A O 1
ATOM 647 N N . PRO A 1 80 ? -10.201 -1.945 17.646 1.00 89.00 80 PRO A N 1
ATOM 648 C CA . PRO A 1 80 ? -10.282 -0.502 17.799 1.00 89.00 80 PRO A CA 1
ATOM 649 C C . PRO A 1 80 ? -10.821 -0.165 19.192 1.00 89.00 80 PRO A C 1
ATOM 651 O O . PRO A 1 80 ? -11.856 -0.678 19.626 1.00 89.00 80 PRO A O 1
ATOM 654 N N . LYS A 1 81 ? -10.114 0.709 19.907 1.00 81.19 81 LYS A N 1
ATOM 655 C CA . LYS A 1 81 ? -10.601 1.265 21.168 1.00 81.19 81 LYS A CA 1
ATOM 656 C C . LYS A 1 81 ? -11.632 2.334 20.817 1.00 81.19 81 LYS A C 1
ATOM 658 O O . LYS A 1 81 ? -11.305 3.319 20.161 1.00 81.19 81 LYS A O 1
ATOM 663 N N . ASN A 1 82 ? -12.883 2.104 21.196 1.00 68.19 82 ASN A N 1
ATOM 664 C CA . ASN A 1 82 ? -13.930 3.109 21.065 1.00 68.19 82 ASN A CA 1
ATOM 665 C C . ASN A 1 82 ? -13.855 4.052 22.274 1.00 68.19 82 ASN A C 1
ATOM 667 O O . ASN A 1 82 ? -13.964 3.582 23.403 1.00 68.19 82 ASN A O 1
ATOM 671 N N . ASP A 1 83 ? -13.750 5.360 22.038 1.00 59.53 83 ASP A N 1
ATOM 672 C CA . ASP A 1 83 ? -13.835 6.398 23.083 1.00 59.53 83 ASP A CA 1
ATOM 673 C C . ASP A 1 83 ? -15.298 6.756 23.437 1.00 59.53 83 ASP A C 1
ATOM 675 O O . ASP A 1 83 ? -15.562 7.720 24.148 1.00 59.53 83 ASP A O 1
ATOM 679 N N . SER A 1 84 ? -16.278 6.009 22.915 1.00 56.81 84 SER A N 1
ATOM 680 C CA . SER A 1 84 ? -17.701 6.278 23.134 1.00 56.81 84 SER A CA 1
ATOM 681 C C . SER A 1 84 ? -18.086 6.044 24.598 1.00 56.81 84 SER A C 1
ATOM 683 O O . SER A 1 84 ? -17.933 4.929 25.097 1.00 56.81 84 SER A O 1
ATOM 685 N N . GLU A 1 85 ? -18.644 7.077 25.231 1.00 53.31 85 GLU A N 1
ATOM 686 C CA . GLU A 1 85 ? -19.043 7.218 26.645 1.00 53.31 85 GLU A CA 1
ATOM 687 C C . GLU A 1 85 ? -20.024 6.156 27.203 1.00 53.31 85 GLU A C 1
ATOM 689 O O . GLU A 1 85 ? -20.390 6.207 28.374 1.00 53.31 85 GLU A O 1
ATOM 694 N N . ASP A 1 86 ? -20.404 5.136 26.433 1.00 56.16 86 ASP A N 1
ATOM 695 C CA . ASP A 1 86 ? -21.360 4.093 26.832 1.00 56.16 86 ASP A CA 1
ATOM 696 C C . ASP A 1 86 ? -20.699 2.878 27.514 1.00 56.16 86 ASP A C 1
ATOM 698 O O . ASP A 1 86 ? -21.091 1.727 27.296 1.00 56.16 86 ASP A O 1
ATOM 702 N N . ILE A 1 87 ? -19.700 3.090 28.380 1.00 57.38 87 ILE A N 1
ATOM 703 C CA . ILE A 1 87 ? -19.176 2.013 29.242 1.00 57.38 87 ILE A CA 1
ATOM 704 C C . ILE A 1 87 ? -19.984 1.979 30.542 1.00 57.38 87 ILE A C 1
ATOM 706 O O . ILE A 1 87 ? -19.506 2.275 31.639 1.00 57.38 87 ILE A O 1
ATOM 710 N N . GLY A 1 88 ? -21.243 1.562 30.412 1.00 51.06 88 GLY A N 1
ATOM 711 C CA . GLY A 1 88 ? -21.947 0.931 31.520 1.00 51.06 88 GLY A CA 1
ATOM 712 C C . GLY A 1 88 ? -21.114 -0.249 32.035 1.00 51.06 88 GLY A C 1
ATOM 713 O O . GLY A 1 88 ? -20.574 -1.032 31.254 1.00 51.06 88 GLY A O 1
ATOM 714 N N . LYS A 1 89 ? -20.960 -0.328 33.361 1.00 55.12 89 LYS A N 1
ATOM 715 C CA . LYS A 1 89 ? -20.197 -1.343 34.109 1.00 55.12 89 LYS A CA 1
ATOM 716 C C . LYS A 1 89 ? -20.237 -2.738 33.448 1.00 55.12 89 LYS A C 1
ATOM 718 O O . LYS A 1 89 ? -21.316 -3.271 33.219 1.00 55.12 89 LYS A O 1
ATOM 723 N N . LEU A 1 90 ? -19.055 -3.340 33.247 1.00 56.34 90 LEU A N 1
ATOM 724 C CA . LEU A 1 90 ? -18.837 -4.722 32.769 1.00 56.34 90 LEU A CA 1
ATOM 725 C C . LEU A 1 90 ? -19.410 -5.041 31.366 1.00 56.34 90 LEU A C 1
ATOM 727 O O . LEU A 1 90 ? -20.081 -6.052 31.169 1.00 56.34 90 LEU A O 1
ATOM 731 N N . GLY A 1 91 ? -19.103 -4.202 30.371 1.00 51.91 91 GLY A N 1
ATOM 732 C CA . GLY A 1 91 ? -19.351 -4.478 28.947 1.00 51.91 91 GLY A CA 1
ATOM 733 C C . GLY A 1 91 ? -18.242 -5.290 28.254 1.00 51.91 91 GLY A C 1
ATOM 734 O O . GLY A 1 91 ? -17.109 -5.348 28.726 1.00 51.91 91 GLY A O 1
ATOM 735 N N . ALA A 1 92 ? -18.592 -5.934 27.134 1.00 56.03 92 ALA A N 1
ATOM 736 C CA . ALA A 1 92 ? -17.777 -6.901 26.392 1.00 56.03 92 ALA A CA 1
ATOM 737 C C . ALA A 1 92 ? -16.363 -6.411 26.009 1.00 56.03 92 ALA A C 1
ATOM 739 O O . ALA A 1 92 ? -16.137 -5.231 25.747 1.00 56.03 92 ALA A O 1
ATOM 740 N N . LYS A 1 93 ? -15.429 -7.375 25.914 1.00 59.53 93 LYS A N 1
ATOM 741 C CA . LYS A 1 93 ? -14.110 -7.259 25.259 1.00 59.53 93 LYS A CA 1
ATOM 742 C C . LYS A 1 93 ? -14.305 -6.471 23.950 1.00 59.53 93 LYS A C 1
ATOM 744 O O . LYS A 1 93 ? -15.210 -6.830 23.205 1.00 59.53 93 LYS A O 1
ATOM 749 N N . GLY A 1 94 ? -13.545 -5.389 23.746 1.00 70.00 94 GLY A N 1
ATOM 750 C CA . GLY A 1 94 ? -13.801 -4.352 22.731 1.00 70.00 94 GLY A CA 1
ATOM 751 C C . GLY A 1 94 ? -14.135 -4.855 21.319 1.00 70.00 94 GLY A C 1
ATOM 752 O O . GLY A 1 94 ? -13.907 -6.015 20.981 1.00 70.00 94 GLY A O 1
ATOM 753 N N . ASP A 1 95 ? -14.689 -3.966 20.490 1.00 84.00 95 ASP A N 1
ATOM 754 C CA . ASP A 1 95 ? -15.133 -4.305 19.134 1.00 84.00 95 ASP A CA 1
ATOM 755 C C . ASP A 1 95 ? -14.057 -5.034 18.327 1.00 84.00 95 ASP A C 1
ATOM 757 O O . ASP A 1 95 ? -12.884 -4.678 18.366 1.00 84.00 95 ASP A O 1
ATOM 761 N N . ILE A 1 96 ? -14.485 -6.031 17.553 1.00 90.38 96 ILE A N 1
ATOM 762 C CA . ILE A 1 96 ? -13.622 -6.742 16.612 1.00 90.38 96 ILE A CA 1
ATOM 763 C C . ILE A 1 96 ? -13.640 -6.008 15.272 1.00 90.38 96 ILE A C 1
ATOM 765 O O . ILE A 1 96 ? -14.713 -5.719 14.724 1.00 90.38 96 ILE A O 1
ATOM 769 N N . GLY A 1 97 ? -12.460 -5.773 14.715 1.00 93.00 97 GLY A N 1
ATOM 770 C CA . GLY A 1 97 ? -12.267 -5.222 13.388 1.00 93.00 97 GLY A CA 1
ATOM 771 C C . GLY A 1 97 ? -11.241 -5.982 12.555 1.00 93.00 97 GLY A C 1
ATOM 772 O O . GLY A 1 97 ? -10.508 -6.832 13.055 1.00 93.00 97 GLY A O 1
ATOM 773 N N . PHE A 1 98 ? -11.229 -5.659 11.266 1.00 94.44 98 PHE A N 1
ATOM 774 C CA . PHE A 1 98 ? -10.242 -6.134 10.299 1.00 94.44 98 PHE A CA 1
ATOM 775 C C . PHE A 1 98 ? -9.495 -4.945 9.711 1.00 94.44 98 PHE A C 1
ATOM 777 O O . PHE A 1 98 ? -10.108 -3.930 9.357 1.00 94.44 98 PHE A O 1
ATOM 784 N N . PHE A 1 99 ? -8.178 -5.061 9.605 1.00 94.56 99 PHE A N 1
ATOM 785 C CA . PHE A 1 99 ? -7.337 -4.013 9.050 1.00 94.56 99 PHE A CA 1
ATOM 786 C C . PHE A 1 99 ? -7.497 -3.893 7.532 1.00 94.56 99 PHE A C 1
ATOM 788 O O . PHE A 1 99 ? -7.202 -4.823 6.789 1.00 94.56 99 PHE A O 1
ATOM 795 N N . ILE A 1 100 ? -7.934 -2.728 7.051 1.00 94.81 100 ILE A N 1
ATOM 796 C CA . ILE A 1 100 ? -8.119 -2.468 5.613 1.00 94.81 100 ILE A CA 1
ATOM 797 C C . ILE A 1 100 ? -6.941 -1.693 5.029 1.00 94.81 100 ILE A C 1
ATOM 799 O O . ILE A 1 100 ? -6.717 -1.746 3.824 1.00 94.81 100 ILE A O 1
ATOM 803 N N . GLY A 1 101 ? -6.204 -0.942 5.844 1.00 94.44 101 GLY A N 1
ATOM 804 C CA . GLY A 1 101 ? -5.062 -0.169 5.376 1.00 94.44 101 GLY A CA 1
ATOM 805 C C . GLY A 1 101 ? -4.843 1.110 6.162 1.00 94.44 101 GLY A C 1
ATOM 806 O O . GLY A 1 101 ? -5.346 1.290 7.264 1.00 94.44 101 GLY A O 1
ATOM 807 N N . TYR A 1 102 ? -4.094 2.026 5.567 1.00 92.88 102 TYR A N 1
ATOM 808 C CA . TYR A 1 102 ? -3.692 3.280 6.195 1.00 92.88 102 TYR A CA 1
ATOM 809 C C . TYR A 1 102 ? -4.557 4.434 5.676 1.00 92.88 102 TYR A C 1
ATOM 811 O O . TYR A 1 102 ? -4.986 4.428 4.514 1.00 92.88 102 TYR A O 1
ATOM 819 N N . SER A 1 103 ? -4.834 5.415 6.534 1.00 91.81 103 SER A N 1
ATOM 820 C CA . SER A 1 103 ? -5.440 6.677 6.112 1.00 91.81 103 SER A CA 1
ATOM 821 C C . SER A 1 103 ? -4.518 7.393 5.121 1.00 91.81 103 SER A C 1
ATOM 823 O O . SER A 1 103 ? -3.294 7.302 5.210 1.00 91.81 103 SER A O 1
ATOM 825 N N . ALA A 1 104 ? -5.108 8.044 4.117 1.00 89.06 104 ALA A N 1
ATOM 826 C CA . ALA A 1 104 ? -4.342 8.808 3.131 1.00 89.06 104 ALA A CA 1
ATOM 827 C C . ALA A 1 104 ? -3.914 10.172 3.693 1.00 89.06 104 ALA A C 1
ATOM 829 O O . ALA A 1 104 ? -2.861 10.685 3.318 1.00 89.06 104 ALA A O 1
ATOM 830 N N . ASP A 1 105 ? -4.720 10.706 4.613 1.00 89.38 105 ASP A N 1
ATOM 831 C CA . ASP A 1 105 ? -4.646 12.089 5.079 1.00 89.38 105 ASP A CA 1
ATOM 832 C C . ASP A 1 105 ? -4.215 12.190 6.554 1.00 89.38 105 ASP A C 1
ATOM 834 O O . ASP A 1 105 ? -4.030 13.287 7.078 1.00 89.38 105 ASP A O 1
ATOM 838 N N . SER A 1 106 ? -4.047 11.057 7.247 1.00 88.19 106 SER A N 1
ATOM 839 C CA . SER A 1 106 ? -3.662 11.014 8.662 1.00 88.19 106 SER A CA 1
ATOM 840 C C . SER A 1 106 ? -2.829 9.776 9.013 1.00 88.19 106 SER A C 1
ATOM 842 O O . SER A 1 106 ? -2.749 8.820 8.245 1.00 88.19 106 SER A O 1
ATOM 844 N N . CYS A 1 107 ? -2.243 9.757 10.213 1.00 87.06 107 CYS A N 1
ATOM 845 C CA . CYS A 1 107 ? -1.539 8.588 10.755 1.00 87.06 107 CYS A CA 1
ATOM 846 C C . CYS A 1 107 ? -2.489 7.503 11.309 1.00 87.06 107 CYS A C 1
ATOM 848 O O . CYS A 1 107 ? -2.066 6.673 12.111 1.00 87.06 107 CYS A O 1
ATOM 850 N N . ALA A 1 1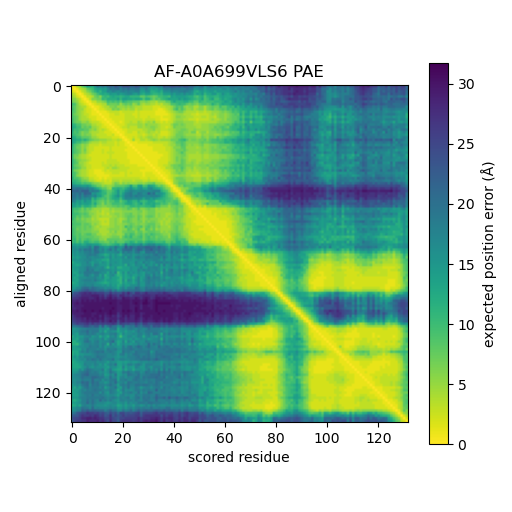08 ? -3.772 7.526 10.936 1.00 92.62 108 ALA A N 1
ATOM 851 C CA . ALA A 1 108 ? -4.773 6.573 11.396 1.00 92.62 108 ALA A CA 1
ATOM 852 C C . ALA A 1 108 ? -4.820 5.300 10.542 1.00 92.62 108 ALA A C 1
ATOM 854 O O . ALA A 1 108 ? -4.495 5.292 9.351 1.00 92.62 108 ALA A O 1
ATOM 855 N N . TYR A 1 109 ? -5.304 4.221 11.148 1.00 93.19 109 TYR A N 1
ATOM 856 C CA . TYR A 1 109 ? -5.606 2.971 10.467 1.00 93.19 109 TYR A CA 1
ATOM 857 C C . TYR A 1 109 ? -7.061 2.965 9.998 1.00 93.19 109 TYR A C 1
ATOM 859 O O . TYR A 1 109 ? -7.961 3.351 10.744 1.00 93.19 109 TYR A O 1
ATOM 867 N N . LYS A 1 110 ? -7.298 2.478 8.779 1.00 94.81 110 LYS A N 1
ATOM 868 C CA . LYS A 1 110 ? -8.622 2.140 8.250 1.00 94.81 110 LYS A CA 1
ATOM 869 C C . LYS A 1 110 ? -8.991 0.739 8.708 1.00 94.81 110 LYS A C 1
ATOM 871 O O . LYS A 1 110 ? -8.324 -0.233 8.354 1.00 94.81 110 LYS A O 1
ATOM 876 N N . ILE A 1 111 ? -10.069 0.635 9.472 1.00 94.12 111 ILE A N 1
ATOM 877 C CA . ILE A 1 111 ? -10.521 -0.618 10.075 1.00 94.12 111 ILE A CA 1
ATOM 878 C C . ILE A 1 111 ? -11.973 -0.858 9.719 1.00 94.12 111 ILE A C 1
ATOM 880 O O . ILE A 1 111 ? -12.818 0.022 9.877 1.00 94.12 111 ILE A O 1
ATOM 884 N N . TYR A 1 112 ? -12.276 -2.071 9.275 1.00 94.31 112 TYR A N 1
ATOM 885 C CA . TYR A 1 112 ? -13.647 -2.522 9.133 1.00 94.31 112 TYR A CA 1
ATOM 886 C C . TYR A 1 112 ? -14.143 -3.005 10.488 1.00 94.31 112 TYR A C 1
ATOM 888 O O . TYR A 1 112 ? -13.714 -4.055 10.962 1.00 94.31 112 TYR A O 1
ATOM 896 N N . ASN A 1 113 ? -15.050 -2.267 11.119 1.00 91.44 113 ASN A N 1
ATOM 897 C CA . ASN A 1 113 ? -15.651 -2.695 12.374 1.00 91.44 113 ASN A CA 1
ATOM 898 C C . ASN A 1 113 ? -16.741 -3.742 12.089 1.00 91.44 113 ASN A C 1
ATOM 900 O O . ASN A 1 113 ? -17.748 -3.465 11.427 1.00 91.44 113 ASN A O 1
ATOM 904 N N . ARG A 1 114 ? -16.560 -4.962 12.609 1.00 89.44 114 ARG A N 1
ATOM 905 C CA . ARG A 1 114 ? -17.468 -6.090 12.350 1.00 89.44 114 ARG A CA 1
ATOM 906 C C . ARG A 1 114 ? -18.852 -5.882 12.971 1.00 89.44 114 ARG A C 1
ATOM 908 O O . ARG A 1 114 ? -19.821 -6.4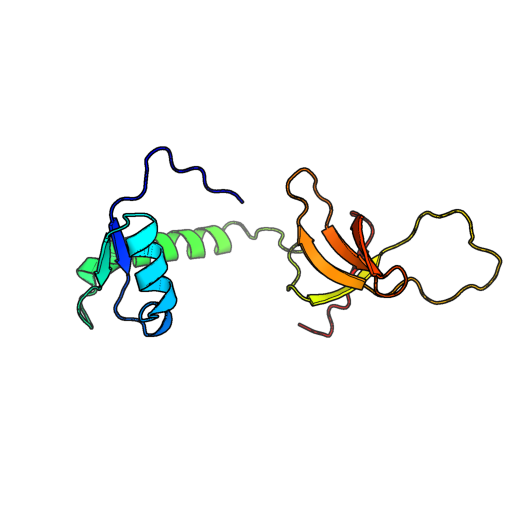04 12.410 1.00 89.44 114 ARG A O 1
ATOM 915 N N . ARG A 1 115 ? -18.942 -5.147 14.090 1.00 86.94 115 ARG A N 1
ATOM 916 C CA . ARG A 1 115 ? -20.196 -4.829 14.796 1.00 86.94 115 ARG A CA 1
ATOM 917 C C . ARG A 1 115 ? -21.008 -3.800 14.021 1.00 86.94 115 ARG A C 1
ATOM 919 O O . ARG A 1 115 ? -22.172 -4.049 13.730 1.00 86.94 115 ARG A O 1
ATOM 926 N N . THR A 1 116 ? -20.402 -2.669 13.662 1.00 88.50 116 THR A N 1
ATOM 927 C CA . THR A 1 116 ? -21.117 -1.563 12.996 1.00 88.50 116 THR A CA 1
ATOM 928 C C . THR A 1 116 ? -21.212 -1.723 11.481 1.00 88.50 116 THR A C 1
ATOM 930 O O . THR A 1 116 ? -21.993 -1.011 10.851 1.00 88.50 116 THR A O 1
ATOM 933 N N . LYS A 1 117 ? -20.438 -2.650 10.895 1.00 91.19 117 LYS A N 1
ATOM 934 C CA . LYS A 1 117 ? -20.337 -2.890 9.444 1.00 91.19 117 LYS A CA 1
ATOM 935 C C . LYS A 1 117 ? -19.832 -1.673 8.663 1.00 91.19 117 LYS A C 1
ATOM 937 O O . LYS A 1 117 ? -20.112 -1.548 7.472 1.00 91.19 117 LYS A O 1
ATOM 942 N N . LYS A 1 118 ? -19.085 -0.784 9.321 1.00 90.88 118 LYS A N 1
ATOM 943 C CA . LYS A 1 118 ? -18.534 0.443 8.733 1.00 90.88 118 LYS A CA 1
ATOM 944 C C . LYS A 1 118 ? -17.013 0.434 8.762 1.00 90.88 118 LYS A C 1
ATOM 946 O O . LYS A 1 118 ? -16.402 -0.159 9.649 1.00 90.88 118 LYS A O 1
ATOM 951 N N . ILE A 1 119 ? -16.427 1.134 7.796 1.00 92.56 119 ILE A N 1
ATOM 952 C CA . ILE A 1 119 ? -15.011 1.493 7.822 1.00 92.56 119 ILE A CA 1
ATOM 953 C C . ILE A 1 119 ? -14.866 2.703 8.739 1.00 92.56 119 ILE A C 1
ATOM 955 O O . ILE A 1 119 ? -15.587 3.688 8.579 1.00 92.56 119 ILE A O 1
ATOM 959 N N . MET A 1 120 ? -13.952 2.617 9.694 1.00 91.62 120 MET A N 1
ATOM 960 C CA . MET A 1 120 ? -13.591 3.708 10.589 1.00 91.62 120 MET A CA 1
ATOM 961 C C . MET A 1 120 ? -12.096 3.991 10.496 1.00 91.62 120 MET A C 1
ATOM 963 O O . MET A 1 120 ? -11.310 3.087 10.213 1.00 91.62 120 MET A O 1
ATOM 967 N N . GLU A 1 121 ? -11.717 5.240 10.746 1.00 93.19 121 GLU A N 1
ATOM 968 C CA . GLU A 1 121 ? -10.321 5.646 10.866 1.00 93.19 121 GLU A CA 1
ATOM 969 C C . GLU A 1 121 ? -10.001 5.907 12.334 1.00 93.19 121 GLU A C 1
ATOM 971 O O . GLU A 1 121 ? -10.674 6.703 12.986 1.00 93.19 121 GLU A O 1
ATOM 976 N N . THR A 1 122 ? -9.004 5.212 12.876 1.00 90.00 122 THR A N 1
ATOM 977 C CA . THR A 1 122 ? -8.543 5.442 14.250 1.00 90.00 122 THR A CA 1
ATOM 978 C C . THR A 1 122 ? -7.072 5.072 14.405 1.00 90.00 122 THR A C 1
ATOM 980 O O . THR A 1 122 ? -6.573 4.146 13.766 1.00 90.00 122 THR A O 1
ATOM 983 N N . MET A 1 123 ? -6.363 5.813 15.254 1.00 90.38 123 MET A N 1
ATOM 984 C CA . MET A 1 123 ? -4.996 5.481 15.672 1.00 90.38 123 MET A CA 1
ATOM 985 C C . MET A 1 123 ? -4.979 4.514 16.866 1.00 90.38 123 MET A C 1
ATOM 987 O O . MET A 1 123 ? -4.006 3.792 17.067 1.00 90.38 123 MET A O 1
ATOM 991 N N . ASN A 1 124 ? -6.059 4.479 17.654 1.00 88.50 124 ASN A N 1
ATOM 992 C CA . ASN A 1 124 ? -6.135 3.740 18.912 1.00 88.50 124 ASN A CA 1
ATOM 993 C C . ASN A 1 124 ? -6.616 2.309 18.668 1.00 88.50 124 ASN A C 1
ATOM 995 O O . ASN A 1 124 ? -7.799 1.993 18.806 1.00 88.50 124 ASN A O 1
ATOM 999 N N . VAL A 1 125 ? -5.686 1.437 18.288 1.00 89.31 125 VAL A N 1
ATOM 1000 C CA . VAL A 1 125 ? -5.985 0.071 17.848 1.00 89.31 125 VAL A CA 1
ATOM 1001 C C . VAL A 1 125 ? -4.998 -0.894 18.480 1.00 89.31 125 VAL A C 1
ATOM 1003 O O . VAL A 1 125 ? -3.8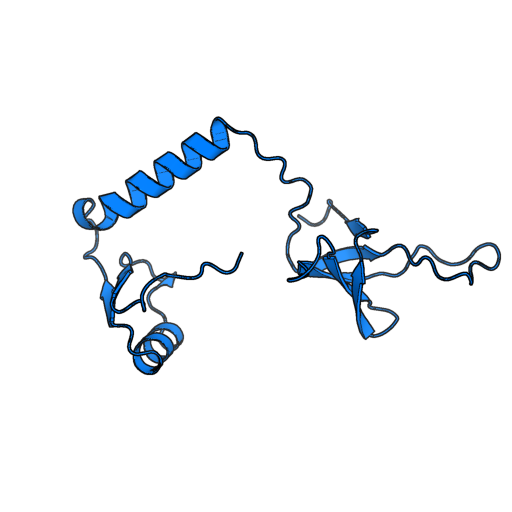11 -0.597 18.584 1.00 89.31 125 VAL A O 1
ATOM 1006 N N . SER A 1 126 ? -5.485 -2.057 18.897 1.00 90.31 126 SER A N 1
ATOM 1007 C CA . SER A 1 126 ? -4.633 -3.184 19.282 1.00 90.31 126 SER A CA 1
ATOM 1008 C C . SER A 1 126 ? -4.754 -4.289 18.238 1.00 90.31 126 SER A C 1
ATOM 1010 O O . SER A 1 126 ? -5.867 -4.688 17.909 1.00 90.31 126 SER A O 1
ATOM 1012 N N . PHE A 1 127 ? -3.635 -4.763 17.701 1.00 89.69 127 PHE A N 1
ATOM 1013 C CA . PHE A 1 127 ? -3.600 -5.821 16.689 1.00 89.69 127 PHE A CA 1
ATOM 1014 C C . PHE A 1 127 ? -3.308 -7.180 17.327 1.00 89.69 127 PHE A C 1
ATOM 1016 O O . PHE A 1 127 ? -2.597 -7.257 18.329 1.00 89.69 127 PHE A O 1
ATOM 1023 N N . ASP A 1 128 ? -3.875 -8.243 16.757 1.00 87.00 128 ASP A N 1
ATOM 1024 C CA . ASP A 1 128 ? -3.563 -9.618 17.143 1.00 87.00 128 ASP A CA 1
ATOM 1025 C C . ASP A 1 128 ? -2.350 -10.127 16.347 1.00 87.00 128 ASP A C 1
ATOM 1027 O O . ASP A 1 128 ? -2.473 -10.648 15.236 1.00 87.00 128 ASP A O 1
ATOM 1031 N N . GLU A 1 129 ? -1.157 -9.938 16.911 1.00 71.56 129 GLU A N 1
ATOM 1032 C CA . GLU A 1 129 ? 0.124 -10.287 16.278 1.00 71.56 129 GLU A CA 1
ATOM 1033 C C . GLU A 1 129 ? 0.345 -11.807 16.120 1.00 71.56 129 GLU A C 1
ATOM 1035 O O . GLU A 1 129 ? 1.282 -12.219 15.444 1.00 71.56 129 GLU A O 1
ATOM 1040 N N . LEU A 1 130 ? -0.522 -12.658 16.692 1.00 63.38 130 LEU A N 1
ATOM 1041 C CA . LEU A 1 130 ? -0.421 -14.125 16.602 1.00 63.38 130 LEU A CA 1
ATOM 1042 C C . LEU A 1 130 ? -0.908 -14.706 15.262 1.00 63.38 130 LEU A C 1
ATOM 1044 O O . LEU A 1 130 ? -0.885 -15.922 15.074 1.00 63.38 130 LEU A O 1
ATOM 1048 N N . SER A 1 131 ? -1.374 -13.852 14.352 1.00 51.16 131 SER A N 1
ATOM 1049 C CA . SER A 1 131 ? -1.937 -14.236 13.051 1.00 51.16 131 SER A CA 1
ATOM 1050 C C . SER A 1 131 ? -1.041 -13.911 11.845 1.00 51.16 131 SER A C 1
ATOM 1052 O O . SER A 1 131 ? -1.494 -14.061 10.709 1.00 51.16 131 SER A O 1
ATOM 1054 N N . ALA A 1 132 ? 0.211 -13.494 12.081 1.00 46.62 132 ALA A N 1
ATOM 1055 C CA . ALA A 1 132 ? 1.208 -13.185 11.049 1.00 46.62 132 ALA A CA 1
ATOM 1056 C C . ALA A 1 132 ? 2.153 -14.361 10.748 1.00 46.62 132 ALA A C 1
ATOM 1058 O O . ALA A 1 132 ? 2.577 -15.050 11.705 1.00 46.62 132 ALA A O 1
#

pLDDT: mean 81.57, std 13.7, range [38.22, 94.81]

Secondary structure (DSSP, 8-state):
-----SS---EEEE-S-GGG--HHHHHHHHHHTPEEEEPPTT-HHHHHHHHHHHHHHHHHHHHS----TT---TT-EEEE----S---SS--SPPPEEEEEE-SSSSPEEEEETTTTEEEEES-EEE-GGG-

Sequence (132 aa):
ITVLLQSPVIIIRTDNGTEFKNQVLKVYFDYVGISHQMSYVRTPQQNGVVERRNRTLVEAARTIKPDISYLYVFDALCYPKNDSEDIGKLGAKGDIGFFIGYSADSCAYKIYNRRTKKIMETMNVSFDELSA

Radius of gyration: 21.5 Å; Cα contacts (8 Å, |Δi|>4): 154; chains: 1; bounding box: 45×29×58 Å

InterPro domains:
  IPR001584 Integrase, catalytic core [PS50994] (1-59)
  IPR012337 Ribonuclease H-like superfamily [SSF53098] (5-70)
  IPR036397 Ribonuclease H superfamily [G3DSA:3.30.420.10] (3-88)
  IPR039537 Retrotransposon Ty1/copia-like [PTHR42648] (9-63)
  IPR057670 Retroviral polymerase, SH3-like domain [PF25597] (77-130)

Mean predicted aligned error: 12.91 Å